Protein AF-A0A2R6DTV0-F1 (afdb_monomer_lite)

Sequence (135 aa):
PELFPPCMKHLLDQVQKGEHLEHHSRFAIASFLTSIGMTTDEIVELFQVNPGFGEEATRYQVDHIRGATSPTEYSPPSCATMQSYGDCYNRDDVCEDVIDESHPLNYYEHMLDQEDEDDLVDWRESDEDEAESSA

Radius of gyration: 15.08 Å; chains: 1; bounding box: 43×27×36 Å

pLDDT: mean 87.19, std 13.28, range [40.81, 98.0]

Foldseek 3Di:
DVLFAPLLVVLLVCLQVQHDDDPLSLLQNLQACVVVPDDLVRNLVSNPSHPPRDSVVSSVSSCVCCCVVHVDHHHHDQLVVCVVVVSNPDDDCCCCPPCNSGHRVVSSVVSVVPDDPVPDDDVVVVVVVVVVVVD

Secondary structure (DSSP, 8-state):
-TTS-HHHHHHHHHHHTT----HHHHHHHHHHHHHTT--HHHHHHHHTTSTT--HHHHHHHHHHHBTSSSS-BPPPPPHHHHHHHT---S--HIIIIISTT--HHHHHHHHHHHS-TTT---HHHHHHHHHHHT-

Structure (mmCIF, N/CA/C/O backbone):
data_AF-A0A2R6DTV0-F1
#
_entry.id   AF-A0A2R6DTV0-F1
#
loop_
_atom_site.group_PDB
_atom_site.id
_atom_site.type_symbol
_atom_site.label_atom_id
_atom_site.label_alt_id
_atom_site.label_comp_id
_atom_site.label_asym_id
_atom_site.label_entity_id
_atom_site.label_seq_id
_atom_site.pdbx_PDB_ins_code
_atom_site.Cartn_x
_atom_site.Cartn_y
_atom_site.Cartn_z
_atom_site.occupancy
_atom_site.B_iso_or_equiv
_atom_site.auth_seq_id
_atom_site.auth_comp_id
_atom_site.auth_asym_id
_atom_site.auth_atom_id
_atom_site.pdbx_PDB_model_num
ATOM 1 N N . PRO A 1 1 ? -8.677 -1.686 -10.072 1.00 78.38 1 PRO A N 1
ATOM 2 C CA . PRO A 1 1 ? -7.531 -0.813 -10.438 1.00 78.38 1 PRO A CA 1
ATOM 3 C C . PRO A 1 1 ? -6.550 -1.471 -11.425 1.00 78.38 1 PRO A C 1
ATOM 5 O O . PRO A 1 1 ? -5.805 -2.370 -11.039 1.00 78.38 1 PRO A O 1
ATOM 8 N N . GLU A 1 2 ? -6.526 -1.035 -12.686 1.00 81.44 2 GLU A N 1
ATOM 9 C CA . GLU A 1 2 ? -5.691 -1.642 -13.741 1.00 81.44 2 GLU A CA 1
ATOM 10 C C . GLU A 1 2 ? -4.188 -1.386 -13.565 1.00 81.44 2 GLU A C 1
ATOM 12 O O . GLU A 1 2 ? -3.381 -2.262 -13.872 1.00 81.44 2 GLU A O 1
ATOM 17 N N . LEU A 1 3 ? -3.811 -0.270 -12.940 1.00 91.75 3 LEU A N 1
ATOM 18 C CA . LEU A 1 3 ? -2.408 0.119 -12.741 1.00 91.75 3 LEU A CA 1
ATOM 19 C C . LEU A 1 3 ? -1.756 -0.508 -11.502 1.00 91.75 3 LEU A C 1
ATOM 21 O O . LEU A 1 3 ? -0.550 -0.404 -11.297 1.00 91.75 3 LEU A O 1
ATOM 25 N N . PHE A 1 4 ? -2.538 -1.168 -10.644 1.00 95.44 4 PHE A N 1
ATOM 26 C CA . PHE A 1 4 ? -1.996 -1.726 -9.407 1.00 95.44 4 PHE A CA 1
ATOM 27 C C . PHE A 1 4 ? -1.074 -2.925 -9.675 1.00 95.44 4 PHE A C 1
ATOM 29 O O . PHE A 1 4 ? -1.371 -3.742 -10.558 1.00 95.44 4 PHE A O 1
ATOM 36 N N . PRO A 1 5 ? -0.032 -3.109 -8.842 1.00 96.75 5 PRO A N 1
ATOM 37 C CA . PRO A 1 5 ? 0.758 -4.332 -8.838 1.00 96.75 5 PRO A CA 1
ATOM 38 C C . PRO A 1 5 ? -0.131 -5.564 -8.628 1.00 96.75 5 PRO A C 1
ATOM 40 O O . PRO A 1 5 ? -1.085 -5.496 -7.841 1.00 96.75 5 PRO A O 1
ATOM 43 N N . PRO A 1 6 ? 0.181 -6.713 -9.250 1.00 97.00 6 PRO A N 1
ATOM 44 C CA . PRO A 1 6 ? -0.643 -7.917 -9.150 1.00 97.00 6 PRO A CA 1
ATOM 45 C C . PRO A 1 6 ? -0.843 -8.397 -7.703 1.00 97.00 6 PRO A C 1
ATOM 47 O O . PRO A 1 6 ? -1.935 -8.837 -7.340 1.00 97.00 6 PRO A O 1
ATOM 50 N N . CYS A 1 7 ? 0.166 -8.234 -6.843 1.00 97.56 7 CYS A N 1
ATOM 51 C CA . CYS A 1 7 ? 0.063 -8.538 -5.417 1.00 97.56 7 CYS A CA 1
ATOM 52 C C . CYS A 1 7 ? -0.926 -7.619 -4.676 1.00 97.56 7 CYS A C 1
ATOM 54 O O . CYS A 1 7 ? -1.708 -8.097 -3.858 1.00 97.56 7 CYS A O 1
ATOM 56 N N . MET A 1 8 ? -0.952 -6.322 -4.994 1.00 97.44 8 MET A N 1
ATOM 57 C CA . MET A 1 8 ? -1.874 -5.365 -4.370 1.00 97.44 8 MET A CA 1
ATOM 58 C C . MET A 1 8 ? -3.298 -5.523 -4.896 1.00 97.44 8 MET A C 1
ATOM 60 O O . MET A 1 8 ? -4.236 -5.451 -4.108 1.00 97.44 8 MET A O 1
ATOM 64 N N . LYS A 1 9 ? -3.470 -5.826 -6.193 1.00 96.31 9 LYS A N 1
ATOM 65 C CA . LYS A 1 9 ? -4.769 -6.226 -6.765 1.00 96.31 9 LYS A CA 1
ATOM 66 C C . LYS A 1 9 ? -5.343 -7.429 -6.024 1.00 96.31 9 LYS A C 1
ATOM 68 O O . LYS A 1 9 ? -6.510 -7.422 -5.655 1.00 96.31 9 LYS A O 1
ATOM 73 N N . HIS A 1 10 ? -4.510 -8.439 -5.775 1.00 96.38 10 HIS A N 1
ATOM 74 C CA . HIS A 1 10 ? -4.926 -9.631 -5.051 1.00 96.38 10 HIS A CA 1
ATOM 75 C C . HIS A 1 10 ? -5.360 -9.321 -3.613 1.00 96.38 10 HIS A C 1
ATOM 77 O O . HIS A 1 10 ? -6.419 -9.771 -3.193 1.00 96.38 10 HIS A O 1
ATOM 83 N N . LEU A 1 11 ? -4.581 -8.531 -2.866 1.00 95.88 11 LEU A N 1
ATOM 84 C CA . LEU A 1 11 ? -4.957 -8.146 -1.503 1.00 95.88 11 LEU A CA 1
ATOM 85 C C . LEU A 1 11 ? -6.234 -7.300 -1.468 1.00 95.88 11 LEU A C 1
ATOM 87 O O . LEU A 1 11 ? -7.073 -7.518 -0.601 1.00 95.88 11 LEU A O 1
ATOM 91 N N . LEU A 1 12 ? -6.398 -6.366 -2.407 1.00 94.81 12 LEU A N 1
ATOM 92 C CA . LEU A 1 12 ? -7.604 -5.547 -2.516 1.00 94.81 12 LEU A CA 1
ATOM 93 C C . LEU A 1 12 ? -8.849 -6.402 -2.790 1.00 94.81 12 LEU A C 1
ATOM 95 O O . LEU A 1 12 ? -9.860 -6.227 -2.119 1.00 94.81 12 LEU A O 1
ATOM 99 N N . ASP A 1 13 ? -8.754 -7.358 -3.712 1.00 94.00 13 ASP A N 1
ATOM 100 C CA . ASP A 1 13 ? -9.832 -8.304 -4.019 1.00 94.00 13 ASP A CA 1
ATOM 101 C C . ASP A 1 13 ? -10.247 -9.118 -2.777 1.00 94.00 13 ASP A C 1
ATOM 103 O O . ASP A 1 13 ? -11.438 -9.253 -2.493 1.00 94.00 13 ASP A O 1
ATOM 107 N N . GLN A 1 14 ? -9.283 -9.580 -1.970 1.00 93.44 14 GLN A N 1
ATOM 108 C CA . GLN A 1 14 ? -9.577 -10.238 -0.689 1.00 93.44 14 GLN A CA 1
ATOM 109 C C . GLN A 1 14 ? -10.282 -9.294 0.301 1.00 93.44 14 GLN A C 1
ATOM 111 O O . GLN A 1 14 ? -11.260 -9.691 0.939 1.00 93.44 14 GLN A O 1
ATOM 116 N N . VAL A 1 15 ? -9.824 -8.036 0.413 1.00 92.19 15 VAL A N 1
ATOM 117 C CA . VAL A 1 15 ? -10.465 -7.014 1.265 1.00 92.19 15 VAL A CA 1
ATOM 118 C C . VAL A 1 15 ? -11.916 -6.797 0.844 1.00 92.19 15 VAL A C 1
ATOM 120 O O . VAL A 1 15 ? -12.792 -6.836 1.706 1.00 92.19 15 VAL A O 1
ATOM 123 N N . GLN A 1 16 ? -12.177 -6.606 -0.452 1.00 90.38 16 GLN A N 1
ATOM 124 C CA . GLN A 1 16 ? -13.514 -6.342 -1.000 1.00 90.38 16 GLN A CA 1
ATOM 125 C C . GLN A 1 16 ? -14.461 -7.540 -0.841 1.00 90.38 16 GLN A C 1
ATOM 127 O O . GLN A 1 16 ? -15.656 -7.367 -0.609 1.00 90.38 16 GLN A O 1
ATOM 132 N N . LYS A 1 17 ? -13.934 -8.768 -0.889 1.00 91.44 17 LYS A N 1
ATOM 133 C CA . LYS A 1 17 ? -14.697 -9.997 -0.611 1.00 91.44 17 LYS A CA 1
ATOM 134 C C . LYS A 1 17 ? -14.987 -10.221 0.875 1.00 91.44 17 LYS A C 1
ATOM 136 O O . LYS A 1 17 ? -15.702 -11.166 1.216 1.00 91.44 17 LYS A O 1
ATOM 141 N N . GLY A 1 18 ? -14.444 -9.383 1.760 1.00 89.12 18 GLY A N 1
ATOM 142 C CA . GLY A 1 18 ? -14.544 -9.562 3.205 1.00 89.12 18 GLY A CA 1
ATOM 143 C C . GLY A 1 18 ? -13.768 -10.786 3.702 1.00 89.12 18 GLY A C 1
ATOM 144 O O . GLY A 1 18 ? -14.164 -11.410 4.690 1.00 89.12 18 GLY A O 1
ATOM 145 N N . GLU A 1 19 ? -12.701 -11.185 3.006 1.00 88.69 19 GLU A N 1
ATOM 146 C CA . GLU A 1 19 ? -11.869 -12.312 3.416 1.00 88.69 19 GLU A CA 1
ATOM 147 C C . GLU A 1 19 ? -10.961 -11.941 4.594 1.00 88.69 19 GLU A C 1
ATOM 149 O O . GLU A 1 19 ? -10.531 -10.804 4.790 1.00 88.69 19 GLU A O 1
ATOM 154 N N . HIS A 1 20 ? -10.646 -12.930 5.431 1.00 86.00 20 HIS A N 1
ATOM 155 C CA . HIS A 1 20 ? -9.768 -12.687 6.565 1.00 86.00 20 HIS A CA 1
ATOM 156 C C . HIS A 1 20 ? -8.308 -12.555 6.112 1.00 86.00 20 HIS A C 1
ATOM 158 O O . HIS A 1 20 ? -7.633 -13.555 5.874 1.00 86.00 20 HIS A O 1
ATOM 164 N N . LEU A 1 21 ? -7.798 -11.323 6.108 1.00 88.88 21 LEU A N 1
ATOM 165 C CA . LEU A 1 21 ? -6.376 -11.045 5.919 1.00 88.88 21 LEU A CA 1
ATOM 166 C C . LEU A 1 21 ? -5.562 -11.170 7.212 1.00 88.88 21 LEU A C 1
ATOM 168 O O . LEU A 1 21 ? -5.970 -10.670 8.269 1.00 88.88 21 LEU A O 1
ATOM 172 N N . GLU A 1 22 ? -4.365 -11.746 7.086 1.00 91.94 22 GLU A N 1
ATOM 173 C CA . GLU A 1 22 ? -3.320 -11.725 8.112 1.00 91.94 22 GLU A CA 1
ATOM 174 C C . GLU A 1 22 ? -2.866 -10.288 8.421 1.00 91.94 22 GLU A C 1
ATOM 176 O O . GLU A 1 22 ? -3.004 -9.368 7.609 1.00 91.94 22 GLU A O 1
ATOM 181 N N . HIS A 1 23 ? -2.294 -10.071 9.609 1.00 90.25 23 HIS A N 1
ATOM 182 C CA . HIS A 1 23 ? -1.894 -8.728 10.048 1.00 90.25 23 HIS A CA 1
ATOM 183 C C . HIS A 1 23 ? -0.877 -8.073 9.096 1.00 90.25 23 HIS A C 1
ATOM 185 O O . HIS A 1 23 ? -0.953 -6.871 8.839 1.00 90.25 23 HIS A O 1
ATOM 191 N N . HIS A 1 24 ? 0.079 -8.845 8.572 1.00 94.50 24 HIS A N 1
ATOM 192 C CA . HIS A 1 24 ? 1.066 -8.329 7.623 1.00 94.50 24 HIS A CA 1
ATOM 193 C C . HIS A 1 24 ? 0.423 -7.940 6.285 1.00 94.50 24 HIS A C 1
ATOM 195 O O . HIS A 1 24 ? 0.742 -6.875 5.764 1.00 94.50 24 HIS A O 1
ATOM 201 N N . SER A 1 25 ? -0.540 -8.724 5.794 1.00 95.31 25 SER A N 1
ATOM 202 C CA . SER A 1 25 ? -1.260 -8.458 4.547 1.00 95.31 25 SER A CA 1
ATOM 203 C C . SER A 1 25 ? -2.120 -7.199 4.665 1.00 95.31 25 SER A C 1
ATOM 205 O O . SER A 1 25 ? -2.097 -6.348 3.779 1.00 95.31 25 SER A O 1
ATOM 207 N N . ARG A 1 26 ? -2.812 -7.022 5.805 1.00 92.69 26 ARG A N 1
ATOM 208 C CA . ARG A 1 26 ? -3.566 -5.792 6.118 1.00 92.69 26 ARG A CA 1
ATOM 209 C C . ARG A 1 26 ? -2.663 -4.566 6.120 1.00 92.69 26 ARG A C 1
ATOM 211 O O . ARG A 1 26 ? -3.007 -3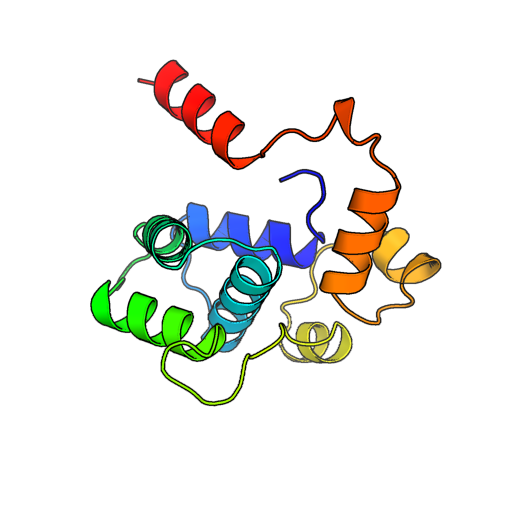.548 5.528 1.00 92.69 26 ARG A O 1
ATOM 218 N N . PHE A 1 27 ? -1.503 -4.669 6.769 1.00 94.06 27 PHE A N 1
ATOM 219 C CA . PHE A 1 27 ? -0.523 -3.589 6.779 1.00 94.06 27 PHE A CA 1
ATOM 220 C C . PHE A 1 27 ? -0.007 -3.288 5.367 1.00 94.06 27 PHE A C 1
ATOM 222 O O . PHE A 1 27 ? 0.063 -2.119 4.993 1.00 94.06 27 PHE A O 1
ATOM 229 N N . ALA A 1 28 ? 0.319 -4.313 4.575 1.00 96.81 28 ALA A N 1
ATOM 230 C CA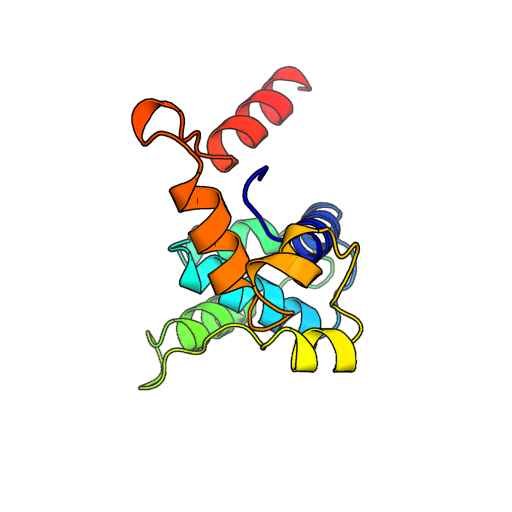 . ALA A 1 28 ? 0.848 -4.156 3.224 1.00 96.81 28 ALA A CA 1
ATOM 231 C C . ALA A 1 28 ? -0.113 -3.385 2.311 1.00 96.81 28 ALA A C 1
ATOM 233 O O . ALA A 1 28 ? 0.295 -2.401 1.695 1.00 96.81 28 ALA A O 1
ATOM 234 N N . ILE A 1 29 ? -1.392 -3.775 2.280 1.00 96.06 29 ILE A N 1
ATOM 235 C CA . ILE A 1 29 ? -2.380 -3.075 1.456 1.00 96.06 29 ILE A CA 1
ATOM 236 C C . ILE A 1 29 ? -2.693 -1.680 2.013 1.00 96.06 29 ILE A C 1
ATOM 238 O O . ILE A 1 29 ? -2.680 -0.718 1.256 1.00 96.06 29 ILE A O 1
ATOM 242 N N . ALA A 1 30 ? -2.874 -1.516 3.329 1.00 94.69 30 ALA A N 1
ATOM 243 C CA . ALA A 1 30 ? -3.190 -0.208 3.913 1.00 94.69 30 ALA A CA 1
ATOM 244 C C . ALA A 1 30 ? -2.065 0.820 3.698 1.00 94.69 30 ALA A C 1
ATOM 246 O O . ALA A 1 30 ? -2.333 1.969 3.349 1.00 94.69 30 ALA A O 1
ATOM 247 N N . SER A 1 31 ? -0.805 0.409 3.866 1.00 96.12 31 SER A N 1
ATOM 248 C CA . SER A 1 31 ? 0.360 1.268 3.609 1.00 96.12 31 SER A CA 1
ATOM 249 C C . SER A 1 31 ? 0.556 1.579 2.131 1.00 96.12 31 SER A C 1
ATOM 251 O O . SER A 1 31 ? 0.911 2.711 1.805 1.00 96.12 31 SER A O 1
ATOM 253 N N . PHE A 1 32 ? 0.256 0.641 1.229 1.00 97.12 32 PHE A N 1
ATOM 254 C CA . PHE A 1 32 ? 0.264 0.906 -0.208 1.00 97.12 32 PHE A CA 1
ATOM 255 C C . PHE A 1 32 ? -0.806 1.933 -0.601 1.00 97.12 32 PHE A C 1
ATOM 257 O O . PHE A 1 32 ? -0.461 2.959 -1.178 1.00 97.12 32 PHE A O 1
ATOM 264 N N . LEU A 1 33 ? -2.069 1.712 -0.215 1.00 95.38 33 LEU A N 1
ATOM 265 C CA . LEU A 1 33 ? -3.185 2.621 -0.517 1.00 95.38 33 LEU A CA 1
ATOM 266 C C . LEU A 1 33 ? -2.950 4.028 0.053 1.00 95.38 33 LEU A C 1
ATOM 268 O O . LEU A 1 33 ? -3.191 5.029 -0.618 1.00 95.38 33 LEU A O 1
ATOM 272 N N . THR A 1 34 ? -2.403 4.103 1.268 1.00 94.12 34 THR A N 1
ATOM 273 C CA . THR A 1 34 ? -1.993 5.375 1.879 1.00 94.12 34 THR A CA 1
ATOM 274 C C . THR A 1 34 ? -0.909 6.066 1.049 1.00 94.12 34 THR A C 1
ATOM 276 O O . THR A 1 34 ? -0.991 7.265 0.799 1.00 94.12 34 THR A O 1
ATOM 279 N N . SER A 1 35 ? 0.106 5.317 0.604 1.00 93.75 35 SER A N 1
ATOM 280 C CA . SER A 1 35 ? 1.248 5.868 -0.141 1.00 93.75 35 SER A CA 1
ATOM 281 C C . SER A 1 35 ? 0.860 6.410 -1.516 1.00 93.75 35 SER A C 1
ATOM 283 O O . SER A 1 35 ? 1.483 7.357 -1.983 1.00 93.75 35 SER A O 1
ATOM 285 N N . ILE A 1 36 ? -0.171 5.844 -2.151 1.00 92.75 36 ILE A N 1
ATOM 286 C CA . ILE A 1 36 ? -0.698 6.330 -3.437 1.00 92.75 36 ILE A CA 1
ATOM 287 C C . ILE A 1 36 ? -1.730 7.460 -3.276 1.00 92.75 36 ILE A C 1
ATOM 289 O O . ILE A 1 36 ? -2.301 7.910 -4.264 1.00 92.75 36 ILE A O 1
ATOM 293 N N . GLY A 1 37 ? -1.966 7.931 -2.046 1.00 91.25 37 GLY A N 1
ATOM 294 C CA . GLY A 1 37 ? -2.757 9.131 -1.775 1.00 91.25 37 GLY A CA 1
ATOM 295 C C . GLY A 1 37 ? -4.201 8.903 -1.330 1.00 91.25 37 GLY A C 1
ATOM 296 O O . GLY A 1 37 ? -4.930 9.886 -1.203 1.00 91.25 37 GLY A O 1
ATOM 297 N N . MET A 1 38 ? -4.627 7.664 -1.049 1.00 93.31 38 MET A N 1
ATOM 298 C CA . MET A 1 38 ? -5.959 7.442 -0.474 1.00 93.31 38 MET A CA 1
ATOM 299 C C . MET A 1 38 ? -6.054 8.026 0.938 1.00 93.31 38 MET A C 1
ATOM 301 O O . MET A 1 38 ? -5.125 7.954 1.749 1.00 93.31 38 MET A O 1
ATOM 305 N N . THR A 1 39 ? -7.208 8.604 1.242 1.00 91.94 39 THR A N 1
ATOM 306 C CA . THR A 1 39 ? -7.513 9.173 2.549 1.00 91.94 39 THR A CA 1
ATOM 307 C C . THR A 1 39 ? -7.813 8.084 3.574 1.00 91.94 39 THR A C 1
ATOM 309 O O . THR A 1 39 ? -8.164 6.947 3.255 1.00 91.94 39 THR A O 1
ATOM 312 N N . THR A 1 40 ? -7.709 8.454 4.853 1.00 92.50 40 THR A N 1
ATOM 313 C CA . THR A 1 40 ? -8.069 7.560 5.954 1.00 92.50 40 THR A CA 1
ATOM 314 C C . THR A 1 40 ? -9.516 7.077 5.840 1.00 92.50 40 THR A C 1
ATOM 316 O O . THR A 1 40 ? -9.773 5.907 6.099 1.00 92.50 40 THR A O 1
ATOM 319 N N . ASP A 1 41 ? -10.444 7.956 5.452 1.00 92.75 41 ASP A N 1
ATOM 320 C CA . ASP A 1 41 ? -11.866 7.625 5.329 1.00 92.75 41 ASP A CA 1
ATOM 321 C C . ASP A 1 41 ? -12.099 6.573 4.239 1.00 92.75 41 ASP A C 1
ATOM 323 O O . ASP A 1 41 ? -12.688 5.533 4.521 1.00 92.75 41 ASP A O 1
ATOM 327 N N . GLU A 1 42 ? -11.524 6.774 3.053 1.00 92.00 42 GLU A N 1
ATOM 328 C CA . GLU A 1 42 ? -11.659 5.842 1.925 1.00 92.00 42 GLU A CA 1
ATOM 329 C C . GLU A 1 42 ? -11.059 4.464 2.244 1.00 92.00 42 GLU A C 1
ATOM 331 O O . GLU A 1 42 ? -11.640 3.425 1.932 1.00 92.00 42 GLU A O 1
ATOM 336 N N . ILE A 1 43 ? -9.900 4.422 2.915 1.00 92.50 43 ILE A N 1
ATOM 337 C CA . ILE A 1 43 ? -9.302 3.147 3.336 1.00 92.50 43 ILE A CA 1
ATOM 338 C C . ILE A 1 43 ? -10.188 2.471 4.387 1.00 92.50 43 ILE A C 1
ATOM 340 O O . ILE A 1 43 ? -10.406 1.263 4.326 1.00 92.50 43 ILE A O 1
ATOM 344 N N . VAL A 1 44 ? -10.717 3.225 5.353 1.00 92.25 44 VAL A N 1
ATOM 345 C CA . VAL A 1 44 ? -11.624 2.691 6.375 1.00 92.25 44 VAL A CA 1
ATOM 346 C C . VAL A 1 44 ? -12.863 2.075 5.724 1.00 92.25 44 VAL A C 1
ATOM 348 O O . VAL A 1 44 ? -13.218 0.960 6.104 1.00 92.25 44 VAL A O 1
ATOM 351 N N . GLU A 1 45 ? -13.469 2.741 4.738 1.00 91.56 45 GLU A N 1
ATOM 352 C CA . GLU A 1 45 ? -14.626 2.246 3.979 1.00 91.56 45 GLU A CA 1
ATOM 353 C C . GLU A 1 45 ? -14.334 0.928 3.257 1.00 91.56 45 GLU A C 1
ATOM 355 O O . GLU A 1 45 ? -15.099 -0.024 3.413 1.00 91.56 45 GLU A O 1
ATOM 360 N N . LEU A 1 46 ? -13.182 0.804 2.586 1.00 90.38 46 LEU A N 1
ATOM 361 C CA . LEU A 1 46 ? -12.771 -0.455 1.947 1.00 90.38 46 LEU A CA 1
ATOM 362 C C . LEU A 1 46 ? -12.741 -1.633 2.931 1.00 90.38 46 LEU A C 1
ATOM 364 O O . LEU A 1 46 ? -13.119 -2.753 2.591 1.00 90.38 46 LEU A O 1
ATOM 368 N N . PHE A 1 47 ? -12.313 -1.402 4.174 1.00 89.00 47 PHE A N 1
ATOM 369 C CA . PHE A 1 47 ? -12.219 -2.463 5.174 1.00 89.00 47 PHE A CA 1
ATOM 370 C C . PHE A 1 47 ? -13.548 -2.796 5.872 1.00 89.00 47 PHE A C 1
ATOM 372 O O . PHE A 1 47 ? -13.610 -3.845 6.520 1.00 89.00 47 PHE A O 1
ATOM 379 N N . GLN A 1 48 ? -14.602 -1.978 5.741 1.00 89.38 48 GLN A N 1
ATOM 380 C CA . GLN A 1 48 ? -15.875 -2.148 6.468 1.00 89.38 48 GLN A CA 1
ATOM 381 C C . GLN A 1 48 ? -16.569 -3.488 6.201 1.00 89.38 48 GLN A C 1
ATOM 383 O O . GLN A 1 48 ? -17.250 -4.016 7.081 1.00 89.38 48 GLN A O 1
ATOM 388 N N . VAL A 1 49 ? -16.368 -4.063 5.015 1.00 86.31 49 VAL A N 1
ATOM 389 C CA . VAL A 1 49 ? -16.963 -5.348 4.614 1.00 86.31 49 VAL A CA 1
ATOM 390 C C . VAL A 1 49 ? -16.328 -6.560 5.312 1.00 86.31 49 VAL A C 1
ATOM 392 O O . VAL A 1 49 ? -16.868 -7.665 5.251 1.00 86.31 49 VAL A O 1
ATOM 395 N N . ASN A 1 50 ? -15.196 -6.381 6.004 1.00 82.75 50 ASN A N 1
ATOM 396 C CA . ASN A 1 50 ? -14.458 -7.481 6.619 1.00 82.75 50 ASN A CA 1
ATOM 397 C C . ASN A 1 50 ? -15.049 -7.901 7.978 1.00 82.75 50 ASN A C 1
ATOM 399 O O . ASN A 1 50 ? -15.335 -7.060 8.838 1.00 82.75 50 ASN A O 1
ATOM 403 N N . PRO A 1 51 ? -15.161 -9.212 8.253 1.00 75.88 51 PRO A N 1
ATOM 404 C CA . PRO A 1 51 ? -15.645 -9.704 9.533 1.00 75.88 51 PRO A CA 1
ATOM 405 C C . PRO A 1 51 ? -14.719 -9.261 10.675 1.00 75.88 51 PRO A C 1
ATOM 407 O O . PRO A 1 51 ? -13.499 -9.425 10.619 1.00 75.88 51 PRO A O 1
ATOM 410 N N . GLY A 1 52 ? -15.309 -8.707 11.738 1.00 72.88 52 GLY A N 1
ATOM 411 C CA . GLY A 1 52 ? -14.557 -8.177 12.880 1.00 72.88 52 GLY A CA 1
ATOM 412 C C . GLY A 1 52 ? -13.941 -6.794 12.646 1.00 72.88 52 GLY A C 1
ATOM 413 O O . GLY A 1 52 ? -13.071 -6.389 13.416 1.00 72.88 52 GLY A O 1
ATOM 414 N N . PHE A 1 53 ? -14.377 -6.074 11.607 1.00 81.56 53 PHE A N 1
ATOM 415 C CA . PHE A 1 53 ? -14.010 -4.681 11.388 1.00 81.56 53 PHE A CA 1
ATOM 416 C C . PHE A 1 53 ? -14.353 -3.806 12.604 1.00 81.56 53 PHE A C 1
ATOM 418 O O . PHE A 1 53 ? -15.472 -3.824 13.121 1.00 81.56 53 PHE A O 1
ATOM 425 N N . GLY A 1 54 ? -13.366 -3.030 13.051 1.00 84.94 54 GLY A N 1
ATOM 426 C CA . GLY A 1 54 ? -13.518 -2.010 14.081 1.00 84.94 54 GLY A CA 1
ATOM 427 C C . GLY A 1 54 ? -13.020 -0.679 13.544 1.00 84.94 54 GLY A C 1
ATOM 428 O O . GLY A 1 54 ? -11.811 -0.479 13.445 1.00 84.94 54 GLY A O 1
ATOM 429 N N . GLU A 1 55 ? -13.947 0.220 13.218 1.00 89.12 55 GLU A N 1
ATOM 430 C CA . GLU A 1 55 ? -13.661 1.489 12.538 1.00 89.12 55 GLU A CA 1
ATOM 431 C C . GLU A 1 55 ? -12.575 2.308 13.242 1.00 89.12 55 GLU A C 1
ATOM 433 O O . GLU A 1 55 ? -11.587 2.686 12.620 1.00 89.12 55 GLU A O 1
ATOM 438 N N . GLU A 1 56 ? -12.710 2.517 14.555 1.00 90.50 56 GLU A N 1
ATOM 439 C CA . GLU A 1 56 ? -11.750 3.294 15.349 1.00 90.50 56 GLU A CA 1
ATOM 440 C C . GLU A 1 56 ? -10.337 2.698 15.299 1.00 90.50 56 GLU A C 1
ATOM 442 O O . GLU A 1 56 ? -9.352 3.432 15.208 1.00 90.50 56 GLU A O 1
ATOM 447 N N . ALA A 1 57 ? -10.226 1.367 15.329 1.00 87.12 57 ALA A N 1
ATOM 448 C CA . ALA A 1 57 ? -8.939 0.681 15.293 1.00 87.12 57 ALA A CA 1
ATOM 449 C C . ALA A 1 57 ? -8.301 0.760 13.901 1.00 87.12 57 ALA A C 1
ATOM 451 O O . ALA A 1 57 ? -7.114 1.070 13.798 1.00 87.12 57 ALA A O 1
ATOM 452 N N . THR A 1 58 ? -9.080 0.526 12.840 1.00 89.38 58 THR A N 1
ATOM 453 C CA . THR A 1 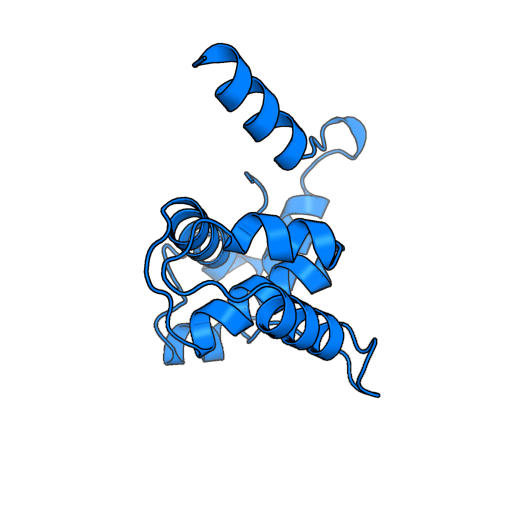58 ? -8.610 0.651 11.453 1.00 89.38 58 THR A CA 1
ATOM 454 C C . THR A 1 58 ? -8.175 2.082 11.161 1.00 89.38 58 THR A C 1
ATOM 456 O O . THR A 1 58 ? -7.061 2.298 10.691 1.00 89.38 58 THR A O 1
ATOM 459 N N . ARG A 1 59 ? -9.003 3.069 11.522 1.00 93.06 59 ARG A N 1
ATOM 460 C CA . ARG A 1 59 ? -8.691 4.494 11.377 1.00 93.06 59 ARG A CA 1
ATOM 461 C C . ARG A 1 59 ? -7.388 4.844 12.079 1.00 93.06 59 ARG A C 1
ATOM 463 O O . ARG A 1 59 ? -6.504 5.424 11.461 1.00 93.06 59 ARG A O 1
ATOM 470 N N . TYR A 1 60 ? -7.235 4.429 13.337 1.00 90.69 60 TYR A N 1
ATOM 471 C CA . TYR A 1 60 ? -6.004 4.660 14.088 1.00 90.69 60 TYR A CA 1
ATOM 472 C C . TYR A 1 60 ? -4.777 4.046 13.399 1.00 90.69 60 TYR A C 1
ATOM 474 O O . TYR A 1 60 ? -3.734 4.693 13.323 1.00 90.69 60 TYR A O 1
ATOM 482 N N . GLN A 1 61 ? -4.884 2.817 12.883 1.00 88.56 61 GLN A N 1
ATOM 483 C CA . GLN A 1 61 ? -3.785 2.164 12.166 1.00 88.56 61 GLN A CA 1
ATOM 484 C C . GLN A 1 61 ? -3.403 2.927 10.897 1.00 88.56 61 GLN A C 1
ATOM 486 O O . GLN A 1 61 ? -2.221 3.186 10.682 1.00 88.56 61 GLN A O 1
ATOM 491 N N . VAL A 1 62 ? -4.384 3.332 10.093 1.00 91.25 62 VAL A N 1
ATOM 492 C CA . VAL A 1 62 ? -4.149 4.097 8.862 1.00 91.25 62 VAL A CA 1
ATOM 493 C C . VAL A 1 62 ? -3.562 5.475 9.179 1.00 91.25 62 VAL A C 1
ATOM 495 O O . VAL A 1 62 ? -2.556 5.864 8.589 1.00 91.25 62 VAL A O 1
ATOM 498 N N . ASP A 1 63 ? -4.095 6.171 10.186 1.00 90.88 63 ASP A N 1
ATOM 499 C CA . ASP A 1 63 ? -3.566 7.454 10.660 1.00 90.88 63 ASP A CA 1
ATOM 500 C C . ASP A 1 63 ? -2.130 7.341 11.196 1.00 90.88 63 ASP A C 1
ATOM 502 O O . ASP A 1 63 ? -1.330 8.273 11.078 1.00 90.88 63 ASP A O 1
ATOM 506 N N . HIS A 1 64 ? -1.779 6.199 11.785 1.00 89.69 64 HIS A N 1
ATOM 507 C CA . HIS A 1 64 ? -0.416 5.914 12.216 1.00 89.69 64 HIS A CA 1
ATOM 508 C C . HIS A 1 64 ? 0.523 5.660 11.035 1.00 89.69 64 HIS A C 1
ATOM 510 O O . HIS A 1 64 ? 1.635 6.185 11.025 1.00 89.69 64 HIS A O 1
ATOM 516 N N . ILE A 1 65 ? 0.069 4.899 10.036 1.00 90.06 65 ILE A N 1
ATOM 517 C CA . ILE A 1 65 ? 0.817 4.611 8.807 1.00 90.06 65 ILE A CA 1
ATOM 518 C C . ILE A 1 65 ? 1.163 5.908 8.068 1.00 90.06 65 ILE A C 1
ATOM 520 O O . ILE A 1 65 ? 2.319 6.107 7.707 1.00 90.06 65 ILE A O 1
ATOM 524 N N . ARG A 1 66 ? 0.201 6.823 7.913 1.00 88.19 66 ARG A N 1
ATOM 525 C CA . ARG A 1 66 ? 0.389 8.113 7.220 1.00 88.19 66 ARG A CA 1
ATOM 526 C C . ARG A 1 66 ? 1.118 9.192 8.033 1.00 88.19 66 ARG A C 1
ATOM 528 O O . ARG A 1 66 ? 1.099 10.355 7.645 1.00 88.19 66 ARG A O 1
ATOM 535 N N . GLY A 1 67 ? 1.637 8.871 9.220 1.00 86.50 67 GLY A N 1
ATOM 536 C CA . GLY A 1 67 ? 2.312 9.854 10.074 1.00 86.50 67 GLY A CA 1
ATOM 537 C C . GLY A 1 67 ? 1.404 10.940 10.681 1.00 86.50 67 GLY A C 1
ATOM 538 O O . GLY A 1 67 ? 1.897 11.942 11.192 1.00 86.50 67 GLY A O 1
ATOM 539 N N . ALA A 1 68 ? 0.076 10.773 10.687 1.00 81.94 68 ALA A N 1
ATOM 540 C CA . ALA A 1 68 ? -0.830 11.739 11.325 1.00 81.94 68 ALA A CA 1
ATOM 541 C C . ALA A 1 68 ? -0.773 11.651 12.860 1.00 81.94 68 ALA A C 1
ATOM 543 O O . ALA A 1 68 ? -0.931 12.650 13.562 1.00 81.94 68 ALA A O 1
ATOM 544 N N . THR A 1 69 ? -0.515 10.451 13.389 1.00 82.00 69 THR A N 1
ATOM 545 C CA . THR A 1 69 ? -0.365 10.187 14.834 1.00 82.00 69 THR A CA 1
ATOM 546 C C . THR A 1 69 ? 1.067 9.798 15.230 1.00 82.00 69 THR A C 1
ATOM 548 O O . THR A 1 69 ? 1.333 9.518 16.400 1.00 82.00 69 THR A O 1
ATOM 551 N N . SER A 1 70 ? 2.001 9.787 14.272 1.00 78.56 70 SER A N 1
ATOM 552 C CA . SER A 1 70 ? 3.380 9.299 14.403 1.00 78.56 70 SER A CA 1
ATOM 553 C C . SER A 1 70 ? 4.357 10.241 13.696 1.00 78.56 70 SER A C 1
ATOM 555 O O . SER A 1 70 ? 4.021 10.752 12.637 1.00 78.56 70 SER A O 1
ATOM 557 N N . PRO A 1 71 ? 5.593 10.440 14.189 1.00 78.44 71 PRO A N 1
ATOM 558 C CA . PRO A 1 71 ? 6.617 11.183 13.449 1.00 78.44 71 PRO A CA 1
ATOM 559 C C . PRO A 1 71 ? 7.149 10.428 12.215 1.00 78.44 71 PRO A C 1
ATOM 561 O O . PRO A 1 71 ? 8.065 10.911 11.556 1.00 78.44 71 PRO A O 1
ATOM 564 N N . THR A 1 72 ? 6.661 9.214 11.953 1.00 81.38 72 THR A N 1
ATOM 565 C CA . THR A 1 72 ? 7.130 8.335 10.881 1.00 81.38 72 THR A CA 1
ATOM 566 C C . THR A 1 72 ? 5.974 7.965 9.972 1.00 81.38 72 THR A C 1
ATOM 568 O O . THR A 1 72 ? 4.968 7.437 10.444 1.00 81.38 72 THR A O 1
ATOM 571 N N . GLU A 1 73 ? 6.164 8.214 8.681 1.00 85.94 73 GLU A N 1
ATOM 572 C CA . GLU A 1 73 ? 5.336 7.681 7.605 1.00 85.94 73 GLU A CA 1
ATOM 573 C C . GLU A 1 73 ? 5.876 6.303 7.217 1.00 85.94 73 GLU A C 1
ATOM 575 O O . GLU A 1 73 ? 7.081 6.126 7.013 1.00 85.94 73 GLU A O 1
ATOM 580 N N . TYR A 1 74 ? 4.995 5.310 7.170 1.00 87.75 74 TYR A N 1
ATOM 581 C CA . TYR A 1 74 ? 5.358 3.936 6.860 1.00 87.75 74 TYR A CA 1
ATOM 582 C C . TYR A 1 74 ? 5.095 3.637 5.388 1.00 87.75 74 TYR A C 1
ATOM 584 O O . TYR A 1 74 ? 3.961 3.708 4.921 1.00 87.75 74 TYR A O 1
ATOM 592 N N . SER A 1 75 ? 6.147 3.236 4.681 1.00 91.69 75 SER A N 1
ATOM 593 C CA . SER A 1 75 ? 6.044 2.710 3.321 1.00 91.69 75 SER A CA 1
ATOM 594 C C . SER A 1 75 ? 5.553 1.258 3.318 1.00 91.69 75 SER A C 1
ATOM 596 O O . SER A 1 75 ? 5.780 0.529 4.294 1.00 91.69 75 SER A O 1
ATOM 598 N N . PRO A 1 76 ? 4.928 0.803 2.217 1.00 95.06 76 PRO A N 1
ATOM 599 C CA . PRO A 1 76 ? 4.606 -0.600 2.048 1.00 95.06 76 PRO A CA 1
ATOM 600 C C . PRO A 1 76 ? 5.868 -1.470 2.050 1.00 95.06 76 PRO A C 1
ATOM 602 O O . PRO A 1 76 ? 6.966 -0.992 1.766 1.00 95.06 76 PRO A O 1
ATOM 605 N N . PRO A 1 77 ? 5.738 -2.755 2.410 1.00 96.75 77 PRO A N 1
ATOM 606 C CA . PRO A 1 77 ? 6.857 -3.688 2.401 1.00 96.75 77 PRO A CA 1
ATOM 607 C C . PRO A 1 77 ? 7.443 -3.869 0.991 1.00 96.75 77 PRO A C 1
ATOM 609 O O . PRO A 1 77 ? 6.722 -3.896 -0.007 1.00 96.75 77 PRO A O 1
ATOM 612 N N . SER A 1 78 ? 8.763 -4.075 0.922 1.00 98.00 78 SER A N 1
ATOM 613 C CA . SER A 1 78 ? 9.459 -4.413 -0.327 1.00 98.00 78 SER A CA 1
ATOM 614 C C . SER A 1 78 ? 8.967 -5.731 -0.921 1.00 98.00 78 SER A C 1
ATOM 616 O O . SER A 1 78 ? 8.442 -6.580 -0.198 1.00 98.00 78 SER A O 1
ATOM 618 N N . CYS A 1 79 ? 9.212 -5.969 -2.212 1.00 97.81 79 CYS A N 1
ATOM 619 C CA . CYS A 1 79 ? 8.823 -7.231 -2.847 1.00 97.81 79 CYS A CA 1
ATOM 620 C C . CYS A 1 79 ? 9.477 -8.445 -2.165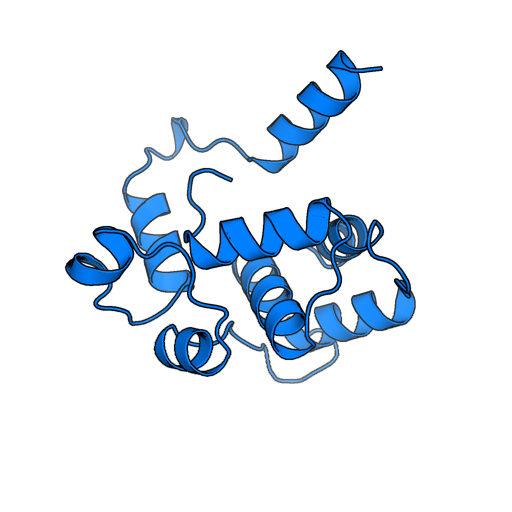 1.00 97.81 79 CYS A C 1
ATOM 622 O O . CYS A 1 79 ? 8.793 -9.428 -1.905 1.00 97.81 79 CYS A O 1
ATOM 624 N N . ALA A 1 80 ? 10.749 -8.359 -1.758 1.00 97.62 80 ALA A N 1
ATOM 625 C CA . ALA A 1 80 ? 11.400 -9.417 -0.972 1.00 97.62 80 ALA A CA 1
ATOM 626 C C . ALA A 1 80 ? 10.681 -9.701 0.367 1.00 97.62 80 ALA A C 1
ATOM 628 O O . ALA A 1 80 ? 10.560 -10.852 0.800 1.00 97.62 80 ALA A O 1
ATOM 629 N N . THR A 1 81 ? 10.163 -8.656 1.018 1.00 97.62 81 THR A N 1
ATOM 630 C CA . THR A 1 81 ? 9.371 -8.791 2.249 1.00 97.62 81 THR A CA 1
ATOM 631 C C . THR A 1 81 ? 7.997 -9.395 1.949 1.00 97.62 81 THR A C 1
ATOM 633 O O . THR A 1 81 ? 7.589 -10.335 2.624 1.00 97.62 81 THR A O 1
ATOM 636 N N . MET A 1 82 ? 7.326 -8.936 0.889 1.00 97.94 82 MET A N 1
ATOM 637 C CA . MET A 1 82 ? 6.057 -9.496 0.409 1.00 97.94 82 MET A CA 1
ATOM 638 C C . MET A 1 82 ? 6.187 -10.986 0.077 1.00 97.94 82 MET A C 1
ATOM 640 O O . MET A 1 82 ? 5.321 -11.775 0.440 1.00 97.94 82 MET A O 1
ATOM 644 N N . GLN A 1 83 ? 7.285 -11.401 -0.560 1.00 97.00 83 GLN A N 1
ATOM 645 C CA . GLN A 1 83 ? 7.579 -12.813 -0.829 1.00 97.00 83 GLN A CA 1
ATOM 646 C C . GLN A 1 83 ? 7.730 -13.610 0.471 1.00 97.00 83 GLN A C 1
ATOM 648 O O . GLN A 1 83 ? 7.174 -14.698 0.596 1.00 97.00 83 GLN A O 1
ATOM 653 N N . SER A 1 84 ? 8.432 -13.053 1.462 1.00 97.31 84 SER A N 1
ATOM 654 C CA . SER A 1 84 ? 8.629 -13.697 2.769 1.00 97.31 84 SER A CA 1
ATOM 655 C C . SER A 1 84 ? 7.323 -13.864 3.551 1.00 97.31 84 SER A C 1
ATOM 657 O O . SER A 1 84 ? 7.159 -14.847 4.270 1.00 97.31 84 SER A O 1
ATOM 659 N N . TYR A 1 85 ? 6.395 -12.919 3.404 1.00 95.69 85 TYR A N 1
ATOM 660 C CA . TYR A 1 85 ? 5.054 -12.981 3.987 1.00 95.69 85 TYR A CA 1
ATOM 661 C C . TYR A 1 85 ? 4.083 -13.865 3.200 1.00 95.69 85 TYR A C 1
ATOM 663 O O . TYR A 1 85 ? 3.019 -14.205 3.708 1.00 95.69 85 TYR A O 1
ATOM 671 N N . GLY A 1 86 ? 4.448 -14.266 1.981 1.00 96.25 86 GLY A N 1
ATOM 672 C CA . GLY A 1 86 ? 3.543 -14.972 1.081 1.00 96.25 86 GLY A CA 1
ATOM 673 C C . GLY A 1 86 ? 2.466 -14.069 0.475 1.00 96.25 86 GLY A C 1
ATOM 674 O O . GLY A 1 86 ? 1.472 -14.592 -0.004 1.00 96.25 86 GLY A O 1
ATOM 675 N N . ASP A 1 87 ? 2.666 -12.747 0.475 1.00 97.31 87 ASP A N 1
ATOM 676 C CA . ASP A 1 87 ? 1.763 -11.745 -0.111 1.00 97.31 87 ASP A CA 1
ATOM 677 C C . ASP A 1 87 ? 2.155 -11.368 -1.559 1.00 97.31 87 ASP A C 1
ATOM 679 O O . ASP A 1 87 ? 1.440 -10.634 -2.241 1.00 97.31 87 ASP A O 1
ATOM 683 N N . CYS A 1 88 ? 3.299 -11.845 -2.066 1.00 96.88 88 CYS A N 1
ATOM 684 C CA . CYS A 1 88 ? 3.728 -11.607 -3.448 1.00 96.88 88 CYS A CA 1
ATOM 685 C C . CYS A 1 88 ? 3.022 -12.573 -4.420 1.00 96.88 88 CYS A C 1
ATOM 687 O O . CYS A 1 88 ? 3.507 -13.675 -4.678 1.00 96.88 88 CYS A O 1
ATOM 689 N N . TYR A 1 89 ? 1.869 -12.156 -4.950 1.00 94.69 89 TYR A N 1
ATOM 690 C CA . TYR A 1 89 ? 1.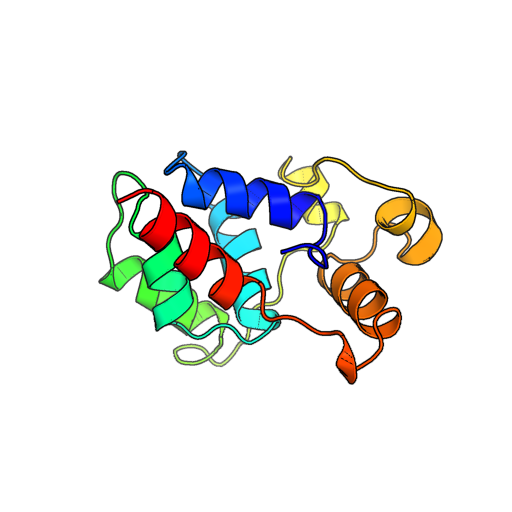042 -12.949 -5.868 1.00 94.69 89 TYR A CA 1
ATOM 691 C C . TYR A 1 89 ? 1.134 -12.499 -7.327 1.00 94.69 89 TYR A C 1
ATOM 693 O O . TYR A 1 89 ? 1.283 -11.313 -7.608 1.00 94.69 89 TYR A O 1
ATOM 701 N N . ASN A 1 90 ? 0.959 -13.469 -8.235 1.00 94.56 90 ASN A N 1
ATOM 702 C CA . ASN A 1 90 ? 0.755 -13.276 -9.676 1.00 94.56 90 ASN A CA 1
ATOM 703 C C . ASN A 1 90 ? 1.792 -12.361 -10.351 1.00 94.56 90 ASN A C 1
ATOM 705 O O . ASN A 1 90 ? 1.420 -11.496 -11.137 1.00 94.56 90 ASN A O 1
ATOM 709 N N . ARG A 1 91 ? 3.081 -12.547 -10.034 1.00 94.50 91 ARG A N 1
ATOM 710 C CA . ARG A 1 91 ? 4.183 -11.799 -10.664 1.00 94.50 91 ARG A CA 1
ATOM 711 C C . ARG A 1 91 ? 4.100 -11.888 -12.192 1.00 94.50 91 ARG A C 1
ATOM 713 O O . ARG A 1 91 ? 3.853 -12.968 -12.728 1.00 94.50 91 ARG A O 1
ATOM 720 N N . ASP A 1 92 ? 4.306 -10.751 -12.839 1.00 95.50 92 ASP A N 1
ATOM 721 C CA . ASP A 1 92 ? 4.306 -10.562 -14.288 1.00 95.50 92 ASP A CA 1
ATOM 722 C C . ASP A 1 92 ? 5.672 -10.034 -14.768 1.00 95.50 92 ASP A C 1
ATOM 724 O O . ASP A 1 92 ? 6.587 -9.813 -13.968 1.00 95.50 92 ASP A O 1
ATOM 728 N N . ASP A 1 93 ? 5.792 -9.795 -16.073 1.00 96.06 93 ASP A N 1
ATOM 729 C CA . ASP A 1 93 ? 7.030 -9.320 -16.698 1.00 96.06 93 ASP A CA 1
ATOM 730 C C . ASP A 1 93 ? 7.469 -7.946 -16.149 1.00 96.06 93 ASP A C 1
ATOM 732 O O . ASP A 1 93 ? 8.658 -7.657 -16.068 1.00 96.06 93 ASP A O 1
ATOM 736 N N . VAL A 1 94 ? 6.545 -7.090 -15.695 1.00 95.50 94 VAL A N 1
ATOM 737 C CA . VAL A 1 94 ? 6.913 -5.808 -15.066 1.00 95.50 94 VAL A CA 1
ATOM 738 C C . VAL A 1 94 ? 7.578 -6.053 -13.710 1.00 95.50 94 VAL A C 1
ATOM 740 O O . VAL A 1 94 ? 8.597 -5.429 -13.402 1.00 95.50 94 VAL A O 1
ATOM 743 N N . CYS A 1 95 ? 7.043 -6.983 -12.911 1.00 95.62 95 CYS A N 1
ATOM 744 C CA . CYS A 1 95 ? 7.644 -7.373 -11.634 1.00 95.62 95 CYS A CA 1
ATOM 745 C C . CYS A 1 95 ? 9.073 -7.908 -11.804 1.00 95.62 95 CYS A C 1
ATOM 747 O O . CYS A 1 95 ? 9.930 -7.591 -10.978 1.00 95.62 95 CYS A O 1
ATOM 749 N N . GLU A 1 96 ? 9.311 -8.728 -12.829 1.00 95.12 96 GLU A N 1
ATOM 750 C CA . GLU A 1 96 ? 10.577 -9.446 -13.024 1.00 95.12 96 GLU A CA 1
ATOM 751 C C . GLU A 1 96 ? 11.593 -8.644 -13.855 1.00 95.12 96 GLU A C 1
ATOM 753 O O . GLU A 1 96 ? 12.743 -8.512 -13.444 1.00 95.12 96 GLU A O 1
ATOM 758 N N . ASP A 1 97 ? 11.179 -8.053 -14.979 1.00 95.75 97 ASP A N 1
ATOM 759 C CA . ASP A 1 97 ? 12.095 -7.462 -15.963 1.00 95.75 97 ASP A CA 1
ATOM 760 C C . ASP A 1 97 ? 12.252 -5.940 -15.839 1.00 95.75 97 ASP A C 1
ATOM 762 O O . ASP A 1 97 ? 13.294 -5.396 -16.213 1.00 95.75 97 ASP A O 1
ATOM 766 N N . VAL A 1 98 ? 11.230 -5.232 -15.343 1.00 95.50 98 VAL A N 1
ATOM 767 C CA . VAL A 1 98 ? 11.245 -3.758 -15.295 1.00 95.50 98 VAL A CA 1
ATOM 768 C C . VAL A 1 98 ? 11.713 -3.247 -13.942 1.00 95.50 98 VAL A C 1
ATOM 770 O O . VAL A 1 98 ? 12.629 -2.427 -13.869 1.00 95.50 98 VAL A O 1
ATOM 773 N N . ILE A 1 99 ? 11.082 -3.717 -12.864 1.00 95.81 99 ILE A N 1
ATOM 774 C CA . ILE A 1 99 ? 11.384 -3.234 -11.513 1.00 95.81 99 ILE A CA 1
ATOM 775 C C . ILE A 1 99 ? 12.349 -4.140 -10.744 1.00 95.81 99 ILE A C 1
ATOM 777 O O . ILE A 1 99 ? 12.657 -3.812 -9.597 1.00 95.81 99 ILE A O 1
ATOM 781 N N . ASP A 1 100 ? 12.801 -5.253 -11.333 1.00 95.56 100 ASP A N 1
ATOM 782 C CA . ASP A 1 100 ? 13.743 -6.221 -10.736 1.00 95.56 100 ASP A CA 1
ATOM 783 C C . ASP A 1 100 ? 13.342 -6.622 -9.304 1.00 95.56 100 ASP A C 1
ATOM 785 O O . ASP A 1 100 ? 14.128 -6.546 -8.360 1.00 95.56 100 ASP A O 1
ATOM 789 N N . GLU A 1 101 ? 12.053 -6.932 -9.111 1.00 94.19 101 GLU A N 1
ATOM 790 C CA . GLU A 1 101 ? 11.466 -7.311 -7.821 1.00 94.19 101 GLU A CA 1
ATOM 791 C C . GLU A 1 101 ? 11.857 -6.371 -6.661 1.00 94.19 101 GLU A C 1
ATOM 793 O O . GLU A 1 101 ? 12.094 -6.800 -5.528 1.00 94.19 101 GLU A O 1
ATOM 798 N N . SER A 1 102 ? 11.934 -5.065 -6.929 1.00 95.44 102 SER A N 1
ATOM 799 C CA . SER A 1 102 ? 12.378 -4.085 -5.933 1.00 95.44 102 SER A CA 1
ATOM 800 C C . SER A 1 102 ? 11.263 -3.685 -4.965 1.00 95.44 102 SER A C 1
ATOM 802 O O . SER A 1 102 ? 11.373 -3.895 -3.749 1.00 95.44 102 SER A O 1
ATOM 804 N N . HIS A 1 103 ? 10.178 -3.097 -5.477 1.00 97.56 103 HIS A N 1
ATOM 805 C CA . HIS A 1 103 ? 9.143 -2.505 -4.634 1.00 97.56 103 HIS A CA 1
ATOM 806 C C . HIS A 1 103 ? 7.773 -2.384 -5.327 1.00 97.56 103 HIS A C 1
ATOM 808 O O . HIS A 1 103 ? 7.730 -1.984 -6.490 1.00 97.56 103 HIS A O 1
ATOM 814 N N . PRO A 1 104 ? 6.643 -2.610 -4.620 1.00 96.94 104 PRO A N 1
ATOM 815 C CA . PRO A 1 104 ? 5.306 -2.411 -5.189 1.00 96.94 104 PRO A CA 1
ATOM 816 C C . PRO A 1 104 ? 5.035 -0.975 -5.665 1.00 96.94 104 PRO A C 1
ATOM 818 O O . PRO A 1 104 ? 4.320 -0.785 -6.642 1.00 96.94 104 PRO A O 1
ATOM 821 N N . LEU A 1 105 ? 5.615 0.035 -5.004 1.00 96.75 105 LEU A N 1
ATOM 822 C CA . LEU A 1 105 ? 5.495 1.429 -5.464 1.00 96.75 105 LEU A CA 1
ATOM 823 C C . LEU A 1 105 ? 6.211 1.658 -6.798 1.00 96.75 105 LEU A C 1
ATOM 825 O O . LEU A 1 105 ? 5.622 2.282 -7.665 1.00 96.75 105 LEU A O 1
ATOM 829 N N . ASN A 1 106 ? 7.392 1.068 -7.010 1.00 96.81 106 ASN A N 1
ATOM 830 C CA . ASN A 1 106 ? 8.116 1.209 -8.278 1.00 96.81 106 ASN A CA 1
ATOM 831 C C . ASN A 1 106 ? 7.315 0.622 -9.449 1.00 96.81 106 ASN A C 1
ATOM 833 O O . ASN A 1 106 ? 7.357 1.150 -10.554 1.00 96.81 106 ASN A O 1
ATOM 837 N N . TYR A 1 107 ? 6.576 -0.469 -9.210 1.00 96.81 107 TYR A N 1
ATOM 838 C CA . TYR A 1 107 ? 5.653 -1.016 -10.207 1.00 96.81 107 TYR A CA 1
ATOM 839 C C . TYR A 1 107 ? 4.548 -0.009 -10.522 1.00 96.81 107 TYR A C 1
ATOM 841 O O . TYR A 1 107 ? 4.275 0.258 -11.686 1.00 96.81 107 TYR A O 1
ATOM 849 N N . TYR A 1 108 ? 3.910 0.544 -9.488 1.00 95.31 108 TYR A N 1
ATOM 850 C CA . TYR A 1 108 ? 2.811 1.490 -9.668 1.00 95.31 108 TYR A CA 1
ATOM 851 C C . TYR A 1 108 ? 3.263 2.766 -10.389 1.00 95.31 108 TYR A C 1
ATOM 853 O O . TYR A 1 108 ? 2.599 3.200 -11.322 1.00 95.31 108 TYR A O 1
ATOM 861 N N . GLU A 1 109 ? 4.421 3.314 -10.017 1.00 93.75 109 GLU A N 1
ATOM 862 C CA . GLU A 1 109 ? 5.048 4.449 -10.702 1.00 93.75 109 GLU A CA 1
ATOM 863 C C . GLU A 1 109 ? 5.327 4.128 -12.174 1.00 93.75 109 GLU A C 1
ATOM 865 O O . GLU A 1 109 ? 4.946 4.900 -13.046 1.00 93.75 109 GLU A O 1
ATOM 870 N N . HIS A 1 110 ? 5.892 2.953 -12.474 1.00 94.25 110 HIS A N 1
ATOM 871 C CA . HIS A 1 110 ? 6.118 2.538 -13.858 1.00 94.25 110 HIS A CA 1
ATOM 872 C C . HIS A 1 110 ? 4.820 2.426 -14.669 1.00 94.25 110 HIS A C 1
ATOM 874 O O . HIS A 1 110 ? 4.800 2.797 -15.839 1.00 94.25 110 HIS A O 1
ATOM 880 N N . MET A 1 111 ? 3.740 1.913 -14.074 1.00 93.12 111 MET A N 1
ATOM 881 C CA . MET A 1 111 ? 2.444 1.835 -14.753 1.00 93.12 111 MET A CA 1
ATOM 882 C C . MET A 1 111 ? 1.841 3.219 -14.998 1.00 93.12 111 MET A C 1
ATOM 884 O O . MET A 1 111 ? 1.294 3.439 -16.071 1.00 93.12 111 MET A O 1
ATOM 888 N N . LEU A 1 112 ? 1.974 4.149 -14.046 1.00 90.06 112 LEU A N 1
ATOM 889 C CA . LEU A 1 112 ? 1.540 5.537 -14.224 1.00 90.06 112 LEU A CA 1
ATOM 890 C C . LEU A 1 112 ? 2.322 6.247 -15.333 1.00 90.06 112 LEU A C 1
ATOM 892 O O . LEU A 1 112 ? 1.722 6.955 -16.127 1.00 90.06 112 LEU A O 1
ATOM 896 N N . ASP A 1 113 ? 3.635 6.026 -15.420 1.00 88.31 113 ASP A N 1
ATOM 897 C CA . ASP A 1 113 ? 4.486 6.629 -16.455 1.00 88.31 113 ASP A CA 1
ATOM 898 C C . ASP A 1 113 ? 4.165 6.132 -17.880 1.00 88.31 113 ASP A C 1
ATOM 900 O O . ASP A 1 113 ? 4.602 6.742 -18.859 1.00 88.31 113 ASP A O 1
ATOM 904 N N . GLN A 1 114 ? 3.467 4.999 -18.013 1.00 86.25 114 GLN A N 1
ATOM 905 C CA . GLN A 1 114 ? 3.071 4.438 -19.309 1.00 86.25 114 GLN A CA 1
ATOM 906 C C . GLN A 1 114 ? 1.697 4.906 -19.791 1.00 86.25 114 GLN A C 1
ATOM 908 O O . GLN A 1 114 ? 1.419 4.776 -20.983 1.00 86.25 114 GLN A O 1
ATOM 913 N N . GLU A 1 115 ? 0.867 5.440 -18.899 1.00 80.75 115 GLU A N 1
ATOM 914 C CA . GLU A 1 115 ? -0.439 5.994 -19.243 1.00 80.75 115 GLU A CA 1
ATOM 915 C C . GLU A 1 115 ? -0.293 7.484 -19.573 1.00 80.75 115 GLU A C 1
ATOM 917 O O . GLU A 1 115 ? 0.390 8.230 -18.868 1.00 80.75 115 GLU A O 1
ATOM 922 N N . ASP A 1 116 ? -0.940 7.940 -20.647 1.00 67.56 116 ASP A N 1
ATOM 923 C CA . ASP A 1 116 ? -1.063 9.372 -20.906 1.00 67.56 116 ASP A CA 1
ATOM 924 C C . ASP A 1 116 ? -1.927 10.006 -19.793 1.00 67.56 116 ASP A C 1
ATOM 926 O O . ASP A 1 116 ? -2.954 9.453 -19.404 1.00 67.56 116 ASP A O 1
ATOM 930 N N . GLU A 1 117 ? -1.542 11.184 -19.278 1.00 63.06 117 GLU A N 1
ATOM 931 C CA . GLU A 1 117 ? -2.274 11.874 -18.191 1.00 63.06 117 GLU A CA 1
ATOM 932 C C . GLU A 1 117 ? -3.769 12.086 -18.514 1.00 63.06 117 GLU A C 1
ATOM 934 O O . GLU A 1 117 ? -4.593 12.176 -17.604 1.00 63.06 117 GLU A O 1
ATOM 939 N N . ASP A 1 118 ? -4.112 12.153 -19.804 1.00 62.62 118 ASP A N 1
ATOM 940 C CA . ASP A 1 118 ? -5.476 12.322 -20.315 1.00 62.62 118 ASP A CA 1
ATOM 941 C C . ASP A 1 118 ? -6.331 11.032 -20.252 1.00 62.62 118 ASP A C 1
ATOM 943 O O . ASP A 1 118 ? -7.558 11.126 -20.327 1.00 62.62 118 ASP A O 1
ATOM 947 N N . ASP A 1 119 ? -5.717 9.853 -20.092 1.00 69.38 119 ASP A N 1
ATOM 948 C CA . ASP A 1 119 ? -6.385 8.539 -20.047 1.00 69.38 119 ASP A CA 1
ATOM 949 C C . ASP A 1 119 ? -6.470 7.949 -18.620 1.00 69.38 119 ASP A C 1
ATOM 951 O O . ASP A 1 119 ? -7.086 6.903 -18.409 1.00 69.38 119 ASP A O 1
ATOM 955 N N . LEU A 1 120 ? -5.909 8.633 -17.613 1.00 73.88 120 LEU A N 1
ATOM 956 C CA . LEU A 1 120 ? -5.951 8.191 -16.216 1.00 73.88 120 LEU A CA 1
ATOM 957 C C . LEU A 1 120 ? -7.380 8.243 -15.653 1.00 73.88 120 LEU A C 1
ATOM 959 O O . LEU A 1 120 ? -7.891 9.303 -15.285 1.00 73.88 120 LEU A O 1
ATOM 963 N N . VAL A 1 121 ? -8.005 7.072 -15.523 1.00 74.88 121 VAL A N 1
ATOM 964 C CA . VAL A 1 121 ? -9.307 6.905 -14.865 1.00 74.88 121 VAL A CA 1
ATOM 965 C C . VAL A 1 121 ? -9.112 6.526 -13.399 1.00 74.88 121 VAL A C 1
ATOM 967 O O . VAL A 1 121 ? -8.398 5.571 -13.073 1.00 74.88 121 VAL A O 1
ATOM 970 N N . ASP A 1 122 ? -9.785 7.245 -12.496 1.00 79.56 122 ASP A N 1
ATOM 971 C CA . ASP A 1 122 ? -9.869 6.830 -11.101 1.00 79.56 122 ASP A CA 1
ATOM 972 C C . ASP A 1 122 ? -10.720 5.561 -11.004 1.00 79.56 122 ASP A C 1
ATOM 974 O O . ASP A 1 122 ? -11.939 5.560 -11.173 1.00 79.56 122 ASP A O 1
ATOM 978 N N . TRP A 1 123 ? -10.054 4.446 -10.723 1.00 77.50 123 TRP A N 1
ATOM 979 C CA . TRP A 1 123 ? -10.693 3.139 -10.618 1.00 77.50 123 TRP A CA 1
ATOM 980 C C . TRP A 1 123 ? -11.787 3.078 -9.545 1.00 77.50 123 TRP A C 1
ATOM 982 O O . TRP A 1 123 ? -12.601 2.159 -9.584 1.00 77.50 123 TRP A O 1
ATOM 992 N N . ARG A 1 124 ? -11.802 4.016 -8.591 1.00 79.38 124 ARG A N 1
ATOM 993 C CA . ARG A 1 124 ? -12.819 4.090 -7.536 1.00 79.38 124 ARG A CA 1
ATOM 994 C C . ARG A 1 124 ? -14.169 4.537 -8.088 1.00 79.38 124 ARG A C 1
ATOM 996 O O . ARG A 1 124 ? -15.180 3.977 -7.688 1.00 79.38 124 ARG A O 1
ATOM 1003 N N . GLU A 1 125 ? -14.164 5.448 -9.060 1.00 70.12 125 GLU A N 1
ATOM 1004 C CA . GLU A 1 125 ? -15.387 5.933 -9.712 1.00 70.12 125 GLU A CA 1
ATOM 1005 C C . GLU A 1 125 ? -16.046 4.820 -10.548 1.00 70.12 125 GLU A C 1
ATOM 1007 O O . GLU A 1 125 ? -17.263 4.760 -10.674 1.00 70.12 125 GLU A O 1
ATOM 1012 N N . SER A 1 126 ? -15.248 3.882 -11.074 1.00 60.00 126 SER A N 1
ATOM 1013 C CA . SER A 1 126 ? -15.757 2.760 -11.878 1.00 60.00 126 SER A CA 1
ATOM 1014 C C . SER A 1 126 ? -16.487 1.685 -11.053 1.00 60.00 126 SER A C 1
ATOM 1016 O O . SER A 1 126 ? -17.402 1.045 -11.568 1.00 60.00 126 SER A O 1
ATOM 1018 N N . ASP A 1 127 ? -16.10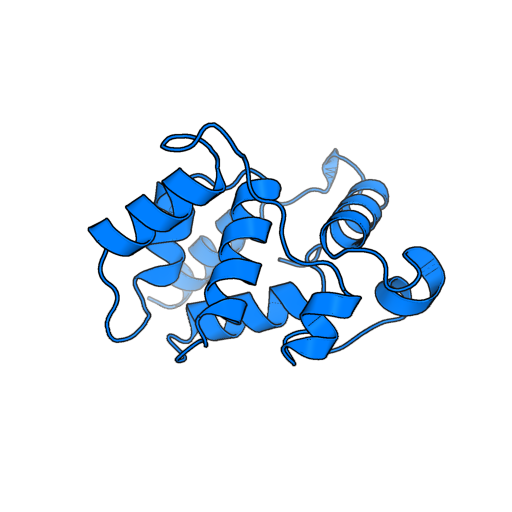6 1.481 -9.786 1.00 57.25 127 ASP A N 1
ATOM 1019 C CA . ASP A 1 127 ? -16.745 0.505 -8.880 1.00 57.25 127 ASP A CA 1
ATOM 1020 C C . ASP A 1 127 ? -18.139 0.995 -8.414 1.00 57.25 127 ASP A C 1
ATOM 1022 O O . ASP A 1 127 ? -19.051 0.191 -8.194 1.00 57.25 127 ASP A O 1
ATOM 1026 N N . GLU A 1 128 ? -18.339 2.317 -8.310 1.00 54.78 128 GLU A N 1
ATOM 1027 C CA . GLU A 1 128 ? -19.624 2.934 -7.941 1.00 54.78 128 GLU A CA 1
ATOM 1028 C C . GLU A 1 128 ? -20.703 2.708 -9.025 1.00 54.78 128 GLU A C 1
ATOM 1030 O O . GLU A 1 128 ? -21.834 2.327 -8.706 1.00 54.78 128 GLU A O 1
ATOM 1035 N N . ASP A 1 129 ? -20.342 2.819 -10.310 1.00 43.50 129 ASP A N 1
ATOM 1036 C CA . ASP A 1 129 ? -21.246 2.589 -11.452 1.00 43.50 129 ASP A CA 1
ATOM 1037 C C . ASP A 1 129 ? -21.721 1.119 -11.579 1.00 43.50 129 ASP A C 1
ATOM 1039 O O . ASP A 1 129 ? -22.864 0.850 -11.983 1.00 43.50 129 ASP A O 1
ATOM 1043 N N . GLU A 1 130 ? -20.881 0.137 -11.219 1.00 48.19 130 GLU A N 1
ATOM 1044 C CA . GLU A 1 130 ? -21.253 -1.290 -11.240 1.00 48.19 130 GLU A CA 1
ATOM 1045 C C . GLU A 1 130 ? -22.188 -1.674 -10.079 1.00 48.19 130 GLU A C 1
ATOM 1047 O O . GLU A 1 130 ? -23.086 -2.515 -10.248 1.00 48.19 130 GLU A O 1
ATOM 1052 N N . ALA A 1 131 ? -22.026 -1.033 -8.916 1.00 49.69 131 ALA A N 1
ATOM 1053 C CA . ALA A 1 131 ? -22.905 -1.213 -7.764 1.00 49.69 131 ALA A CA 1
ATOM 1054 C C . ALA A 1 131 ? -24.305 -0.613 -8.001 1.00 49.69 131 ALA A C 1
ATOM 1056 O O . ALA A 1 131 ? -25.303 -1.228 -7.612 1.00 49.69 131 ALA A O 1
ATOM 1057 N N . GLU A 1 132 ? -24.406 0.532 -8.688 1.00 42.62 132 GLU A N 1
ATOM 1058 C CA . GLU A 1 132 ? -25.690 1.161 -9.039 1.00 42.62 132 GLU A CA 1
ATOM 1059 C C . GLU A 1 132 ? -26.417 0.466 -10.205 1.00 42.62 132 GLU A C 1
ATOM 1061 O O . GLU A 1 132 ? -27.648 0.421 -10.221 1.00 42.62 132 GLU A O 1
ATOM 1066 N N . SER A 1 133 ? -25.697 -0.147 -11.154 1.00 40.81 133 SER A N 1
ATOM 1067 C CA . SER A 1 133 ? -26.309 -0.925 -12.252 1.00 40.81 133 SER A CA 1
ATOM 1068 C C . SER A 1 133 ? -26.831 -2.306 -11.834 1.00 40.81 133 SER A C 1
ATOM 1070 O O . SER A 1 133 ? -27.581 -2.939 -12.585 1.00 40.81 133 SER A O 1
ATOM 1072 N N . SER A 1 134 ? -26.447 -2.784 -10.649 1.00 45.03 134 SER A N 1
ATOM 1073 C CA . SER A 1 134 ? -26.822 -4.102 -10.117 1.00 45.03 134 SER A CA 1
ATOM 1074 C C . SER A 1 134 ? -27.945 -4.055 -9.065 1.00 45.03 134 SER A C 1
ATOM 1076 O O . SER A 1 134 ? -28.313 -5.109 -8.533 1.00 45.03 134 SER A O 1
ATOM 1078 N N . ALA A 1 135 ? -28.488 -2.865 -8.769 1.00 44.09 135 ALA A N 1
ATOM 1079 C CA . ALA A 1 135 ? -29.527 -2.613 -7.761 1.00 44.09 135 ALA A CA 1
ATOM 1080 C C . ALA A 1 135 ? -30.953 -2.499 -8.338 1.00 44.09 135 ALA A C 1
ATOM 1082 O O . ALA A 1 135 ? -31.141 -1.918 -9.430 1.00 44.09 135 ALA A O 1
#